Protein AF-M5TAM2-F1 (afdb_monomer_lite)

Sequence (155 aa):
MENQLAVPGDGRRSATEMSEILEQIDHSFWGTVQRRSGYEGWDLEQDDSLPDGTDVKLRFDFDDPNNPTVQENYSVIRSRWSEIWPRIVDRIAQMKSDYGYSDAKYDPASDWFSISVPDDRIEDGAEWSVMLQAAEAGWLIDFRGWEDFGGQGVF

Structure (mmCIF, N/CA/C/O backbone):
data_AF-M5TAM2-F1
#
_entry.id   AF-M5TAM2-F1
#
loop_
_atom_site.group_PDB
_atom_site.id
_atom_site.type_symbol
_atom_site.label_atom_id
_atom_site.label_alt_id
_atom_site.label_comp_id
_atom_site.label_asym_id
_atom_site.label_entity_id
_atom_site.label_seq_id
_atom_site.pdbx_PDB_ins_code
_atom_site.Cartn_x
_atom_site.Cartn_y
_atom_site.Cartn_z
_atom_site.occupancy
_atom_site.B_iso_or_equiv
_atom_site.auth_seq_id
_atom_site.auth_comp_id
_atom_site.auth_asym_id
_atom_site.auth_atom_id
_atom_site.pdbx_PDB_model_num
ATOM 1 N N . MET A 1 1 ? 9.995 -29.184 54.116 1.00 42.75 1 MET A N 1
ATOM 2 C CA . MET A 1 1 ? 10.641 -29.492 52.825 1.00 42.75 1 MET A CA 1
ATOM 3 C C . MET A 1 1 ? 9.653 -29.105 51.752 1.00 42.75 1 MET A C 1
ATOM 5 O O . MET A 1 1 ? 8.676 -29.810 51.542 1.00 42.75 1 MET A O 1
ATOM 9 N N . GLU A 1 2 ? 9.840 -27.904 51.221 1.00 35.12 2 GLU A N 1
ATOM 10 C CA . GLU A 1 2 ? 9.010 -27.301 50.185 1.00 35.12 2 GLU A CA 1
ATOM 11 C C . GLU A 1 2 ? 9.490 -27.801 48.820 1.00 35.12 2 GLU A C 1
ATOM 13 O O . GLU A 1 2 ? 10.679 -27.716 48.519 1.00 35.12 2 GLU A O 1
ATOM 18 N N . ASN A 1 3 ? 8.576 -28.323 48.003 1.00 36.94 3 ASN A N 1
ATOM 19 C CA . ASN A 1 3 ? 8.824 -28.565 46.585 1.00 36.94 3 ASN A CA 1
ATOM 20 C C . ASN A 1 3 ? 8.345 -27.332 45.814 1.00 36.94 3 ASN A C 1
ATOM 22 O O . ASN A 1 3 ? 7.154 -27.188 45.544 1.00 36.94 3 ASN A O 1
ATOM 26 N N . GLN A 1 4 ? 9.277 -26.440 45.479 1.00 35.84 4 GLN A N 1
ATOM 27 C CA . GLN A 1 4 ? 9.062 -25.411 44.465 1.00 35.84 4 GLN A CA 1
ATOM 28 C C . GLN A 1 4 ? 9.218 -26.065 43.089 1.00 35.84 4 GLN A C 1
ATOM 30 O O . GLN A 1 4 ? 10.322 -26.404 42.668 1.00 35.84 4 GLN A O 1
ATOM 35 N N . LEU A 1 5 ? 8.097 -26.275 42.400 1.00 41.84 5 LEU A N 1
ATOM 36 C CA . LEU A 1 5 ? 8.084 -26.597 40.978 1.00 41.84 5 LEU A CA 1
ATOM 37 C C . LEU A 1 5 ? 8.268 -25.290 40.204 1.00 41.84 5 LEU A C 1
ATOM 39 O O . LEU A 1 5 ? 7.370 -24.452 40.158 1.00 41.84 5 LEU A O 1
ATOM 43 N N . ALA A 1 6 ? 9.452 -25.118 39.623 1.00 37.06 6 ALA A N 1
ATOM 44 C CA . ALA A 1 6 ? 9.718 -24.079 38.644 1.00 37.06 6 ALA A CA 1
ATOM 45 C C . ALA A 1 6 ? 8.912 -24.378 37.370 1.00 37.06 6 ALA A C 1
ATOM 47 O O . ALA A 1 6 ? 9.118 -25.404 36.722 1.00 37.06 6 ALA A O 1
ATOM 48 N N . VAL A 1 7 ? 7.985 -23.486 37.026 1.00 43.03 7 VAL A N 1
ATOM 49 C CA . VAL A 1 7 ? 7.301 -23.491 35.729 1.00 43.03 7 VAL A CA 1
ATOM 50 C C . VAL A 1 7 ? 8.217 -22.792 34.714 1.00 43.03 7 VAL A C 1
ATOM 52 O O . VAL A 1 7 ? 8.694 -21.691 35.002 1.00 43.03 7 VAL A O 1
ATOM 55 N N . PRO A 1 8 ? 8.508 -23.400 33.552 1.00 40.03 8 PRO A N 1
ATOM 56 C CA . PRO A 1 8 ? 9.357 -22.788 32.542 1.00 40.03 8 PRO A CA 1
ATOM 57 C C . PRO A 1 8 ? 8.598 -21.711 31.755 1.00 40.03 8 PRO A C 1
ATOM 59 O O . PRO A 1 8 ? 7.530 -21.967 31.210 1.00 40.03 8 PRO A O 1
ATOM 62 N N . GLY A 1 9 ? 9.206 -20.523 31.707 1.00 41.34 9 GLY A N 1
ATOM 63 C CA . GLY A 1 9 ? 9.163 -19.536 30.624 1.00 41.34 9 GLY A CA 1
ATOM 64 C C . GLY A 1 9 ? 7.822 -19.255 29.952 1.00 41.34 9 GLY A C 1
ATOM 65 O O . GLY A 1 9 ? 7.558 -19.793 28.882 1.00 41.34 9 GLY A O 1
ATOM 66 N N . ASP A 1 10 ? 7.075 -18.276 30.469 1.00 38.19 10 ASP A N 1
ATOM 67 C CA . ASP A 1 10 ? 6.156 -17.505 29.624 1.00 38.19 10 ASP A CA 1
ATOM 68 C C . ASP A 1 10 ? 7.004 -16.496 28.832 1.00 38.19 10 ASP A C 1
ATOM 70 O O . ASP A 1 10 ? 7.163 -15.328 29.189 1.00 38.19 10 ASP A O 1
ATOM 74 N N . GLY A 1 11 ? 7.673 -17.011 27.799 1.00 37.88 11 GLY A N 1
ATOM 75 C CA . GLY A 1 11 ? 8.377 -16.232 26.792 1.00 37.88 11 GLY A CA 1
ATOM 76 C C . GLY A 1 11 ? 7.369 -15.520 25.904 1.00 37.88 11 GLY A C 1
ATOM 77 O O . GLY A 1 11 ? 7.285 -15.810 24.714 1.00 37.88 11 GLY A O 1
ATOM 78 N N . ARG A 1 12 ? 6.610 -14.582 26.479 1.00 39.50 12 ARG A N 1
ATOM 79 C CA . ARG A 1 12 ? 5.885 -13.569 25.716 1.00 39.50 12 ARG A CA 1
ATOM 80 C C . ARG A 1 12 ? 6.926 -12.679 25.054 1.00 39.50 12 ARG A C 1
ATOM 82 O O . ARG A 1 12 ? 7.311 -11.640 25.582 1.00 39.50 12 ARG A O 1
ATOM 89 N N . ARG A 1 13 ? 7.432 -13.122 23.905 1.00 38.47 13 ARG A N 1
ATOM 90 C CA . ARG A 1 13 ? 7.975 -12.197 22.922 1.00 38.47 13 ARG A CA 1
ATOM 91 C C . ARG A 1 13 ? 6.779 -11.383 22.461 1.00 38.47 13 ARG A C 1
ATOM 93 O O . ARG A 1 13 ? 5.947 -11.884 21.715 1.00 38.47 13 ARG A O 1
ATOM 100 N N . SER A 1 14 ? 6.651 -10.169 22.985 1.00 41.19 14 SER A N 1
ATOM 101 C CA . SER A 1 14 ? 5.850 -9.146 22.330 1.00 41.19 14 SER A CA 1
ATOM 102 C C . SER A 1 14 ? 6.318 -9.110 20.879 1.00 41.19 14 SER A C 1
ATOM 104 O O . SER A 1 14 ? 7.484 -8.804 20.630 1.00 41.19 14 SER A O 1
ATOM 106 N N . ALA A 1 15 ? 5.450 -9.489 19.944 1.00 41.19 15 ALA A N 1
ATOM 107 C CA . ALA A 1 15 ? 5.719 -9.479 18.510 1.00 41.19 15 ALA A CA 1
ATOM 108 C C . ALA A 1 15 ? 5.691 -8.042 17.964 1.00 41.19 15 ALA A C 1
ATOM 110 O O . ALA A 1 15 ? 5.075 -7.740 16.955 1.00 41.19 15 ALA A O 1
ATOM 111 N N . THR A 1 16 ? 6.385 -7.144 18.653 1.00 45.00 16 THR A N 1
ATOM 112 C CA . THR A 1 16 ? 6.985 -5.965 18.047 1.00 45.00 16 THR A CA 1
ATOM 113 C C . THR A 1 16 ? 8.462 -6.308 17.881 1.00 45.00 16 THR A C 1
ATOM 115 O O . THR A 1 16 ? 9.340 -5.669 18.460 1.00 45.00 16 THR A O 1
ATOM 118 N N . GLU A 1 17 ? 8.758 -7.406 17.174 1.00 48.53 17 GLU A N 1
ATOM 119 C CA . GLU A 1 17 ? 10.097 -7.575 16.618 1.00 48.53 17 GLU A CA 1
ATOM 120 C C . GLU A 1 17 ? 10.283 -6.382 15.687 1.00 48.53 17 GLU A C 1
ATOM 122 O O . GLU A 1 17 ? 9.621 -6.270 14.658 1.00 48.53 17 GLU A O 1
ATOM 127 N N . MET A 1 18 ? 11.102 -5.421 16.116 1.00 54.19 18 MET A N 1
ATOM 128 C CA . MET A 1 18 ? 11.492 -4.317 15.258 1.00 54.19 18 MET A CA 1
ATOM 129 C C . MET A 1 18 ? 12.138 -4.943 14.026 1.00 54.19 18 MET A C 1
ATOM 131 O O . MET A 1 18 ? 13.230 -5.500 14.128 1.00 54.19 18 MET A O 1
ATOM 135 N N . SER A 1 19 ? 11.441 -4.903 12.893 1.00 73.56 19 SER A N 1
ATOM 136 C CA . SER A 1 19 ? 11.947 -5.416 11.626 1.00 73.56 19 SER A CA 1
ATOM 137 C C . SER A 1 19 ? 13.273 -4.712 11.326 1.00 73.56 19 SER A C 1
ATOM 139 O O . SER A 1 19 ? 13.301 -3.491 11.142 1.00 73.56 19 SER A O 1
ATOM 141 N N . GLU A 1 20 ? 14.370 -5.462 11.351 1.00 87.19 20 GLU A N 1
ATOM 142 C CA . GLU A 1 20 ? 15.718 -4.944 11.130 1.00 87.19 20 GLU A CA 1
ATOM 143 C C . GLU A 1 20 ? 15.880 -4.614 9.648 1.00 87.19 20 GLU A C 1
ATOM 145 O O . GLU A 1 20 ? 15.509 -5.419 8.795 1.00 87.19 20 GLU A O 1
ATOM 150 N N . ILE A 1 21 ? 16.435 -3.445 9.324 1.00 91.38 21 ILE A N 1
ATOM 151 C CA . ILE A 1 21 ? 16.766 -3.100 7.938 1.00 91.38 21 ILE A CA 1
ATOM 152 C C . ILE A 1 21 ? 17.975 -3.943 7.525 1.00 91.38 21 ILE A C 1
ATOM 154 O O . ILE A 1 21 ? 19.075 -3.759 8.044 1.00 91.38 21 ILE A O 1
ATOM 158 N N . LEU A 1 22 ? 17.762 -4.863 6.589 1.00 93.25 22 LEU A N 1
ATOM 159 C CA . LEU A 1 22 ? 18.798 -5.729 6.028 1.00 93.25 22 LEU A CA 1
ATOM 160 C C . LEU A 1 22 ? 19.566 -5.029 4.909 1.00 93.25 22 LEU A C 1
ATOM 162 O O . LEU A 1 22 ? 20.768 -5.231 4.751 1.00 93.25 22 LEU A O 1
ATOM 166 N N . GLU A 1 23 ? 18.855 -4.248 4.099 1.00 95.12 23 GLU A N 1
ATOM 167 C CA . GLU A 1 23 ? 19.397 -3.588 2.917 1.00 95.12 23 GLU A CA 1
ATOM 168 C C . GLU A 1 23 ? 18.649 -2.278 2.659 1.00 95.12 23 GLU A C 1
ATOM 170 O O . GLU A 1 23 ? 17.457 -2.180 2.934 1.00 95.12 23 GLU A O 1
ATOM 175 N N . GLN A 1 24 ? 19.347 -1.269 2.139 1.00 96.38 24 GLN A N 1
ATOM 176 C CA . GLN A 1 24 ? 18.763 0.008 1.739 1.00 96.38 24 GLN A CA 1
ATOM 177 C C . GLN A 1 24 ? 19.466 0.502 0.477 1.00 96.38 24 GLN A C 1
ATOM 179 O O . GLN A 1 24 ? 20.698 0.504 0.419 1.00 96.38 24 GLN A O 1
ATOM 184 N N . ILE A 1 25 ? 18.689 0.944 -0.510 1.00 96.75 25 ILE A N 1
ATOM 185 C CA . ILE A 1 25 ? 19.207 1.513 -1.757 1.00 96.75 25 ILE A CA 1
ATOM 186 C C . ILE A 1 25 ? 18.490 2.820 -2.090 1.00 96.75 25 ILE A C 1
ATOM 188 O O . ILE A 1 25 ? 17.303 2.982 -1.810 1.00 96.75 25 ILE A O 1
ATOM 192 N N . ASP A 1 26 ? 19.209 3.731 -2.741 1.00 97.12 26 ASP A N 1
ATOM 193 C CA . ASP A 1 26 ? 18.616 4.906 -3.374 1.00 97.12 26 ASP A CA 1
ATOM 194 C C . ASP A 1 26 ? 18.286 4.569 -4.829 1.00 97.12 26 ASP A C 1
ATOM 196 O O . ASP A 1 26 ? 19.170 4.375 -5.667 1.00 97.12 26 ASP A O 1
ATOM 200 N N . HIS A 1 27 ? 16.996 4.476 -5.127 1.00 96.88 27 HIS A N 1
ATOM 201 C CA . HIS A 1 27 ? 16.470 4.130 -6.435 1.00 96.88 27 HIS A CA 1
ATOM 202 C C . HIS A 1 27 ? 15.936 5.368 -7.161 1.00 96.88 27 HIS A C 1
ATOM 204 O O . HIS A 1 27 ? 15.238 6.204 -6.591 1.00 96.88 27 HIS A O 1
ATOM 210 N N . SER A 1 28 ? 16.217 5.470 -8.461 1.00 96.44 28 SER A N 1
ATOM 211 C CA . SER A 1 28 ? 15.858 6.651 -9.266 1.00 96.44 28 SER A CA 1
ATOM 212 C C . SER A 1 28 ? 14.350 6.924 -9.356 1.00 96.44 28 SER A C 1
ATOM 214 O O . SER A 1 28 ? 13.947 8.079 -9.450 1.00 96.44 28 SER A O 1
ATOM 216 N N . PHE A 1 29 ? 13.531 5.869 -9.323 1.00 97.25 29 PHE A N 1
ATOM 217 C CA . PHE A 1 29 ? 12.070 5.963 -9.362 1.00 97.25 29 PHE A CA 1
ATOM 218 C C . PHE A 1 29 ? 11.438 6.093 -7.965 1.00 97.25 29 PHE A C 1
ATOM 220 O O . PHE A 1 29 ? 10.628 6.986 -7.740 1.00 97.25 29 PHE A O 1
ATOM 227 N N . TRP A 1 30 ? 11.817 5.223 -7.022 1.00 95.44 30 TRP A N 1
ATOM 228 C CA . TRP A 1 30 ? 11.164 5.105 -5.714 1.00 95.44 30 TRP A CA 1
ATOM 229 C C . TRP A 1 30 ? 11.684 6.104 -4.675 1.00 95.44 30 TRP A C 1
ATOM 231 O O . TRP A 1 30 ? 11.024 6.339 -3.667 1.00 95.44 30 TRP A O 1
ATOM 241 N N . GLY A 1 31 ? 12.876 6.671 -4.888 1.00 94.62 31 GLY A N 1
ATOM 242 C CA . GLY A 1 31 ? 13.661 7.258 -3.807 1.00 94.62 31 GLY A CA 1
ATOM 243 C C . GLY A 1 31 ? 14.343 6.159 -2.993 1.00 94.62 31 GLY A C 1
ATOM 244 O O . GLY A 1 31 ? 14.831 5.180 -3.554 1.00 94.62 31 GLY A O 1
ATOM 245 N N . THR A 1 32 ? 14.400 6.313 -1.675 1.00 96.31 32 THR A N 1
ATOM 246 C CA . THR A 1 32 ? 15.040 5.330 -0.796 1.00 96.31 32 THR A CA 1
ATOM 247 C C . THR A 1 32 ? 14.088 4.172 -0.495 1.00 96.31 32 THR A C 1
ATOM 249 O O . THR A 1 32 ? 13.032 4.386 0.094 1.00 96.31 32 THR A O 1
ATOM 252 N N . VAL A 1 33 ? 14.485 2.950 -0.851 1.00 96.75 33 VAL A N 1
ATOM 253 C CA . VAL A 1 33 ? 13.741 1.710 -0.559 1.00 96.75 33 VAL A CA 1
ATOM 254 C C . VAL A 1 33 ? 14.582 0.770 0.293 1.00 96.75 33 VAL A C 1
ATOM 256 O O . VAL A 1 33 ? 15.817 0.839 0.277 1.00 96.75 33 VAL A O 1
ATOM 259 N N . GLN A 1 34 ? 13.920 -0.083 1.068 1.00 96.31 34 GLN A N 1
ATOM 260 C CA . GLN A 1 34 ? 14.558 -0.910 2.093 1.00 96.31 34 GLN A CA 1
ATOM 261 C C . GLN A 1 34 ? 14.103 -2.364 1.987 1.00 96.31 34 GLN A C 1
ATOM 263 O O . GLN A 1 34 ? 12.988 -2.633 1.570 1.00 96.31 34 GLN A O 1
ATOM 268 N N . ARG A 1 35 ? 14.950 -3.311 2.390 1.00 94.00 35 ARG A N 1
ATOM 269 C CA . ARG A 1 35 ? 14.564 -4.705 2.637 1.00 94.00 35 ARG A CA 1
ATOM 270 C C . ARG A 1 35 ? 14.699 -4.979 4.125 1.00 94.00 35 ARG A C 1
ATOM 272 O O . ARG A 1 35 ? 15.735 -4.649 4.707 1.00 94.00 35 ARG A O 1
ATOM 279 N N . ARG A 1 36 ? 13.694 -5.598 4.745 1.00 89.94 36 ARG A N 1
ATOM 280 C CA . ARG A 1 36 ? 13.649 -5.811 6.200 1.00 89.94 36 ARG A CA 1
ATOM 281 C C . ARG A 1 36 ? 13.588 -7.280 6.581 1.00 89.94 36 ARG A C 1
ATOM 283 O O . ARG A 1 36 ? 13.116 -8.115 5.818 1.00 89.94 36 ARG A O 1
ATOM 290 N N . SER A 1 37 ? 14.065 -7.607 7.778 1.00 84.25 37 SER A N 1
ATOM 291 C CA . SER A 1 37 ? 13.960 -8.960 8.314 1.00 84.25 37 SER A CA 1
ATOM 292 C C . SER A 1 37 ? 12.496 -9.342 8.538 1.00 84.25 37 SER A C 1
ATOM 294 O O . SER A 1 37 ? 11.691 -8.526 8.987 1.00 84.25 37 SER A O 1
ATOM 296 N N . GLY A 1 38 ? 12.154 -10.586 8.194 1.00 78.88 38 GLY A N 1
ATOM 297 C CA . GLY A 1 38 ? 10.783 -11.098 8.277 1.00 78.88 38 GLY A CA 1
ATOM 298 C C . GLY A 1 38 ? 9.902 -10.805 7.057 1.00 78.88 38 GLY A C 1
ATOM 299 O O . GLY A 1 38 ? 8.765 -11.261 7.043 1.00 78.88 38 GLY A O 1
ATOM 300 N N . TYR A 1 39 ? 10.424 -10.113 6.037 1.00 76.56 39 TYR A N 1
ATOM 301 C CA . TYR A 1 39 ? 9.729 -9.825 4.779 1.00 76.56 39 TYR A CA 1
ATOM 302 C C . TYR A 1 39 ? 10.551 -10.345 3.591 1.00 76.56 39 TYR A C 1
ATOM 304 O O . TYR A 1 39 ? 11.782 -10.271 3.605 1.00 76.56 39 TYR A O 1
ATOM 312 N N . GLU A 1 40 ? 9.884 -10.901 2.577 1.00 77.44 40 GLU A N 1
ATOM 313 C CA . GLU A 1 40 ? 10.558 -11.489 1.405 1.00 77.44 40 GLU A CA 1
ATOM 314 C C . GLU A 1 40 ? 10.916 -10.447 0.323 1.00 77.44 40 GLU A C 1
ATOM 316 O O . GLU A 1 40 ? 11.776 -10.723 -0.514 1.00 77.44 40 GLU A O 1
ATOM 321 N N . GLY A 1 41 ? 10.359 -9.230 0.396 1.00 90.31 41 GLY A N 1
ATOM 322 C CA . GLY A 1 41 ? 10.505 -8.174 -0.613 1.00 90.31 41 GLY A CA 1
ATOM 323 C C . GLY A 1 41 ? 11.051 -6.838 -0.092 1.00 90.31 41 GLY A C 1
ATOM 324 O O . GLY A 1 41 ? 11.488 -6.707 1.054 1.00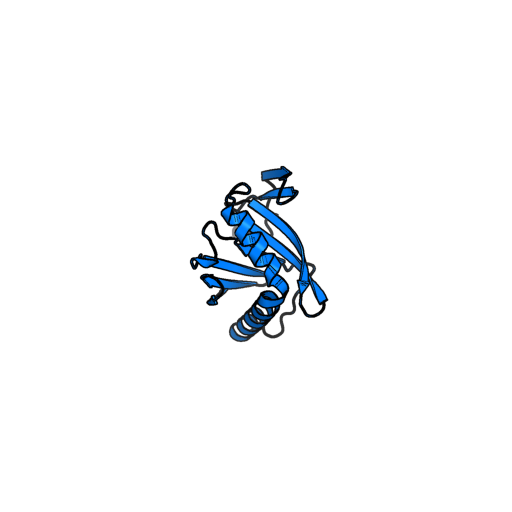 90.31 41 GLY A O 1
ATOM 325 N N . TRP A 1 42 ? 11.044 -5.844 -0.974 1.00 96.06 42 TRP A N 1
ATOM 326 C CA . TRP A 1 42 ? 11.396 -4.452 -0.707 1.00 96.06 42 TRP A CA 1
ATOM 327 C C . TRP A 1 42 ? 10.181 -3.649 -0.252 1.00 96.06 42 TRP A C 1
ATOM 329 O O . TRP A 1 42 ? 9.053 -3.941 -0.643 1.00 96.06 42 TRP A O 1
ATOM 339 N N . ASP A 1 43 ? 10.435 -2.596 0.520 1.00 95.31 43 ASP A N 1
ATOM 340 C CA . ASP A 1 43 ? 9.426 -1.644 0.944 1.00 95.31 43 ASP A CA 1
ATOM 341 C C . ASP A 1 43 ? 9.809 -0.179 0.710 1.00 95.31 43 ASP A C 1
ATOM 343 O O . ASP A 1 43 ? 10.984 0.212 0.696 1.00 95.31 43 ASP A O 1
ATOM 347 N N . LEU A 1 44 ? 8.765 0.630 0.527 1.00 95.50 44 LEU A N 1
ATOM 348 C CA . LEU A 1 44 ? 8.798 2.087 0.542 1.00 95.50 44 LEU A CA 1
ATOM 349 C C . LEU A 1 44 ? 7.803 2.602 1.585 1.00 95.50 44 LEU A C 1
ATOM 351 O O . LEU A 1 44 ? 6.599 2.386 1.448 1.00 95.50 44 LEU A O 1
ATOM 355 N N . GLU A 1 45 ? 8.292 3.330 2.589 1.00 94.75 45 GLU A N 1
ATOM 356 C CA . GLU A 1 45 ? 7.440 4.029 3.559 1.00 94.75 45 GLU A CA 1
ATOM 357 C C . GLU A 1 45 ? 7.130 5.463 3.111 1.00 94.75 45 GLU A C 1
ATOM 359 O O . GLU A 1 45 ? 8.018 6.197 2.672 1.00 94.75 45 GLU A O 1
ATOM 364 N N . GLN A 1 46 ? 5.869 5.871 3.259 1.00 94.25 46 GLN A N 1
ATOM 365 C CA . GLN A 1 46 ? 5.387 7.225 2.992 1.00 94.25 46 GLN A CA 1
ATOM 366 C C . GLN A 1 46 ? 4.349 7.649 4.029 1.00 94.25 46 GLN A C 1
ATOM 368 O O . GLN A 1 46 ? 3.581 6.825 4.520 1.00 94.25 46 GLN A O 1
ATOM 373 N N . ASP A 1 47 ? 4.290 8.947 4.305 1.00 94.19 47 ASP A N 1
ATOM 374 C CA . ASP A 1 47 ? 3.199 9.547 5.069 1.00 94.19 47 ASP A CA 1
ATOM 375 C C . ASP A 1 47 ? 2.083 9.995 4.109 1.00 94.19 47 ASP A C 1
ATOM 377 O O . ASP A 1 47 ? 2.352 10.521 3.023 1.00 94.19 47 ASP A O 1
ATOM 381 N N . ASP A 1 48 ? 0.830 9.783 4.502 1.00 92.69 48 ASP A N 1
ATOM 382 C CA . ASP A 1 48 ? -0.370 10.218 3.777 1.00 92.69 48 ASP A CA 1
ATOM 383 C C . ASP A 1 48 ? -1.479 10.579 4.786 1.00 92.69 48 ASP A C 1
ATOM 385 O O . ASP A 1 48 ? -1.270 10.526 6.000 1.00 92.69 48 ASP A O 1
ATOM 389 N N . SER A 1 49 ? -2.669 10.937 4.306 1.00 91.25 49 SER A N 1
ATOM 390 C CA . SER A 1 49 ? -3.821 11.235 5.161 1.00 91.25 49 SER A CA 1
ATOM 391 C C . SER A 1 49 ? -5.070 10.467 4.713 1.00 91.25 49 SER A C 1
ATOM 393 O O . SER A 1 49 ? -5.358 10.312 3.523 1.00 91.25 49 SER A O 1
ATOM 395 N N . LEU A 1 50 ? -5.857 9.989 5.677 1.00 87.69 50 LEU A N 1
ATOM 396 C CA . LEU A 1 50 ? -7.204 9.471 5.442 1.00 87.69 50 LEU A CA 1
ATOM 397 C C . LEU A 1 50 ? -8.128 10.577 4.900 1.00 87.69 50 LEU A C 1
ATOM 399 O O . LEU A 1 50 ? -7.843 11.765 5.072 1.00 87.69 50 LEU A O 1
ATOM 403 N N . PRO A 1 51 ? -9.277 10.225 4.286 1.00 86.75 51 PRO A N 1
ATOM 404 C CA . PRO A 1 51 ? -10.216 11.218 3.756 1.00 86.75 51 PRO A CA 1
ATOM 405 C C . PRO A 1 51 ? -10.753 12.212 4.800 1.00 86.75 51 PRO A C 1
ATOM 407 O O . PRO A 1 51 ? -11.185 13.305 4.439 1.00 86.75 51 PRO A O 1
ATOM 410 N N . ASP A 1 52 ? -10.735 11.843 6.084 1.00 87.69 52 ASP A N 1
ATOM 411 C CA . ASP A 1 52 ? -11.119 12.710 7.204 1.00 87.69 52 ASP A CA 1
ATOM 412 C C . ASP A 1 52 ? -9.978 13.614 7.714 1.00 87.69 52 ASP A C 1
ATOM 414 O O . ASP A 1 52 ? -10.193 14.424 8.617 1.00 87.69 52 ASP A O 1
ATOM 418 N N . GLY A 1 53 ? -8.788 13.511 7.116 1.00 89.81 53 GLY A N 1
ATOM 419 C CA . GLY A 1 53 ? -7.594 14.275 7.466 1.00 89.81 53 GLY A CA 1
ATOM 420 C C . GLY A 1 53 ? -6.704 13.626 8.527 1.00 89.81 53 GLY A C 1
ATOM 421 O O . GLY A 1 53 ? -5.734 14.252 8.940 1.00 89.81 53 GLY A O 1
ATOM 422 N N . THR A 1 54 ? -7.011 12.409 8.983 1.00 89.06 54 THR A N 1
ATOM 423 C CA . THR A 1 54 ? -6.148 11.663 9.911 1.00 89.06 54 THR A CA 1
ATOM 424 C C . THR A 1 54 ? -4.849 11.260 9.221 1.00 89.06 54 THR A C 1
ATOM 426 O O . THR A 1 54 ? -4.891 10.577 8.201 1.00 89.06 54 THR A O 1
ATOM 429 N N . ASP A 1 55 ? -3.704 11.641 9.779 1.00 92.25 55 ASP A N 1
ATOM 430 C CA . ASP A 1 55 ? -2.398 11.227 9.259 1.00 92.25 55 ASP A CA 1
ATOM 431 C C . ASP A 1 55 ? -2.182 9.722 9.440 1.00 92.25 55 ASP A C 1
ATOM 433 O O . ASP A 1 55 ? -2.517 9.151 10.481 1.00 92.25 55 ASP A O 1
ATOM 437 N N . VAL A 1 56 ? -1.610 9.081 8.425 1.00 92.50 56 VAL A N 1
ATOM 438 C CA . VAL A 1 56 ? -1.320 7.647 8.409 1.00 92.50 56 VAL A CA 1
ATOM 439 C C . VAL A 1 56 ? 0.011 7.370 7.734 1.00 92.50 56 VAL A C 1
ATOM 441 O O . VAL A 1 56 ? 0.439 8.084 6.828 1.00 92.50 56 VAL A O 1
ATOM 444 N N . LYS A 1 57 ? 0.637 6.268 8.140 1.00 95.25 57 LYS A N 1
ATOM 445 C CA . LYS A 1 57 ? 1.782 5.711 7.433 1.00 95.25 57 LYS A CA 1
ATOM 446 C C . LYS A 1 57 ? 1.324 4.660 6.426 1.00 95.25 57 LYS A C 1
ATOM 448 O O . LYS A 1 57 ? 0.549 3.762 6.758 1.00 95.25 57 LYS A O 1
ATOM 453 N N . LEU A 1 58 ? 1.848 4.758 5.213 1.00 95.44 58 LEU A N 1
ATOM 454 C CA . LEU A 1 58 ? 1.725 3.768 4.154 1.00 95.44 58 LEU A CA 1
ATOM 455 C C . LEU A 1 58 ? 3.070 3.073 3.960 1.00 95.44 58 LEU A C 1
ATOM 457 O O . LEU A 1 58 ? 4.119 3.719 3.944 1.00 95.44 58 LEU A O 1
ATOM 461 N N . ARG A 1 59 ? 3.035 1.764 3.757 1.00 95.06 59 ARG A N 1
ATOM 462 C CA . ARG A 1 59 ? 4.164 0.965 3.304 1.00 95.06 59 ARG A CA 1
ATOM 463 C C . ARG A 1 59 ? 3.746 0.238 2.035 1.00 95.06 59 ARG A C 1
ATOM 465 O O . ARG A 1 59 ? 2.768 -0.499 2.045 1.00 95.06 59 ARG A O 1
ATOM 472 N N . PHE A 1 60 ? 4.473 0.473 0.953 1.00 96.25 60 PHE A N 1
ATOM 473 C CA . PHE A 1 60 ? 4.299 -0.252 -0.301 1.00 96.25 60 PHE A CA 1
ATOM 474 C C . PHE A 1 60 ? 5.317 -1.377 -0.355 1.00 96.25 60 PHE A C 1
ATOM 476 O O . PHE A 1 60 ? 6.509 -1.092 -0.283 1.00 96.25 60 PHE A O 1
ATOM 483 N N . ASP A 1 61 ? 4.845 -2.609 -0.491 1.00 95.88 61 ASP A N 1
ATOM 484 C CA . ASP A 1 61 ? 5.641 -3.833 -0.486 1.00 95.88 61 ASP A CA 1
ATOM 485 C C . ASP A 1 61 ? 5.694 -4.425 -1.908 1.00 95.88 61 ASP A C 1
ATOM 487 O O . ASP A 1 61 ? 4.663 -4.517 -2.581 1.00 95.88 61 ASP A O 1
ATOM 491 N N . PHE A 1 62 ? 6.883 -4.796 -2.390 1.00 96.06 62 PHE A N 1
ATOM 492 C CA . PHE A 1 62 ? 7.102 -5.312 -3.751 1.00 96.06 62 PHE A CA 1
ATOM 493 C C . PHE A 1 62 ? 8.389 -6.143 -3.883 1.00 96.06 62 PHE A C 1
ATOM 495 O O . PHE A 1 62 ? 9.356 -5.929 -3.156 1.00 96.06 62 PHE A O 1
ATOM 502 N N . ASP A 1 63 ? 8.446 -7.056 -4.855 1.00 93.19 63 ASP A N 1
ATOM 503 C CA . ASP A 1 63 ? 9.537 -8.039 -4.956 1.00 93.19 63 ASP A CA 1
ATOM 504 C C . ASP A 1 63 ? 10.813 -7.495 -5.621 1.00 93.19 63 ASP A C 1
ATOM 506 O O . ASP A 1 63 ? 11.921 -7.724 -5.126 1.00 93.19 63 ASP A O 1
ATOM 510 N N . ASP A 1 64 ? 10.686 -6.744 -6.722 1.00 94.75 64 ASP A N 1
ATOM 511 C CA . ASP A 1 64 ? 11.829 -6.164 -7.442 1.00 94.75 64 ASP A CA 1
ATOM 512 C C . ASP A 1 64 ? 11.635 -4.658 -7.712 1.00 94.75 64 ASP A C 1
ATOM 514 O O . ASP A 1 64 ? 10.778 -4.277 -8.516 1.00 94.75 64 ASP A O 1
ATOM 518 N N . PRO A 1 65 ? 12.466 -3.768 -7.125 1.00 95.81 65 PRO A N 1
ATOM 519 C CA . PRO A 1 65 ? 12.388 -2.329 -7.364 1.00 95.81 65 PRO A CA 1
ATOM 520 C C . PRO A 1 65 ? 12.635 -1.947 -8.828 1.00 95.81 65 PRO A C 1
ATOM 522 O O . PRO A 1 65 ? 12.207 -0.870 -9.248 1.00 95.81 65 PRO A O 1
ATOM 525 N N . ASN A 1 66 ? 13.310 -2.792 -9.613 1.00 96.69 66 ASN A N 1
ATOM 526 C CA . ASN A 1 66 ? 13.607 -2.537 -11.021 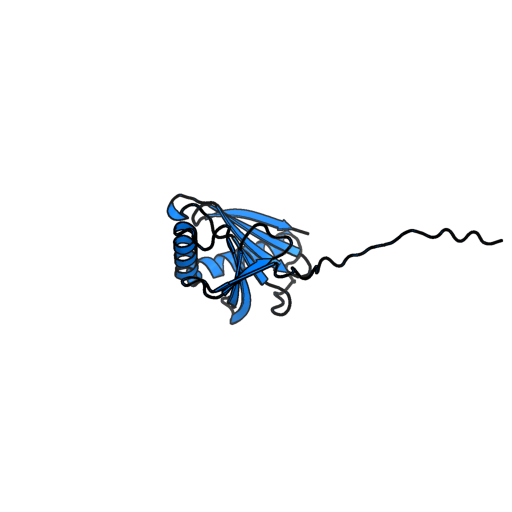1.00 96.69 66 ASN A CA 1
ATOM 527 C C . ASN A 1 66 ? 12.543 -3.099 -11.973 1.00 96.69 66 ASN A C 1
ATOM 529 O O . ASN A 1 66 ? 12.653 -2.866 -13.180 1.00 96.69 66 ASN A O 1
ATOM 533 N N . ASN A 1 67 ? 11.527 -3.813 -11.473 1.00 97.38 67 ASN A N 1
ATOM 534 C CA . ASN A 1 67 ? 10.458 -4.338 -12.314 1.00 97.38 67 ASN A CA 1
ATOM 535 C C . ASN A 1 67 ? 9.605 -3.169 -12.856 1.00 97.38 67 ASN A C 1
ATOM 537 O O . ASN A 1 67 ? 8.943 -2.474 -12.078 1.00 97.38 67 ASN A O 1
ATOM 541 N N . PRO A 1 68 ? 9.588 -2.923 -14.183 1.00 97.69 68 PRO A N 1
ATOM 542 C CA . PRO A 1 68 ? 8.831 -1.815 -14.757 1.00 97.69 68 PRO A CA 1
ATOM 543 C C . PRO A 1 68 ? 7.320 -1.966 -14.547 1.00 97.69 68 PRO A C 1
ATOM 545 O O . PRO A 1 68 ? 6.633 -0.956 -14.417 1.00 97.69 68 PRO A O 1
ATOM 548 N N . THR A 1 69 ? 6.807 -3.198 -14.468 1.00 98.19 69 THR A N 1
ATOM 549 C CA . THR A 1 69 ? 5.385 -3.453 -14.212 1.00 98.19 69 THR A CA 1
ATOM 550 C C . THR A 1 69 ? 4.996 -3.027 -12.800 1.00 98.19 69 THR A C 1
ATOM 552 O O . THR A 1 69 ? 3.990 -2.347 -12.627 1.00 98.19 69 THR A O 1
ATOM 555 N N . VAL A 1 70 ? 5.824 -3.328 -11.795 1.00 97.75 70 VAL A N 1
ATOM 556 C CA . VAL A 1 70 ? 5.606 -2.880 -10.406 1.00 97.75 70 VAL A CA 1
ATOM 557 C C . VAL A 1 7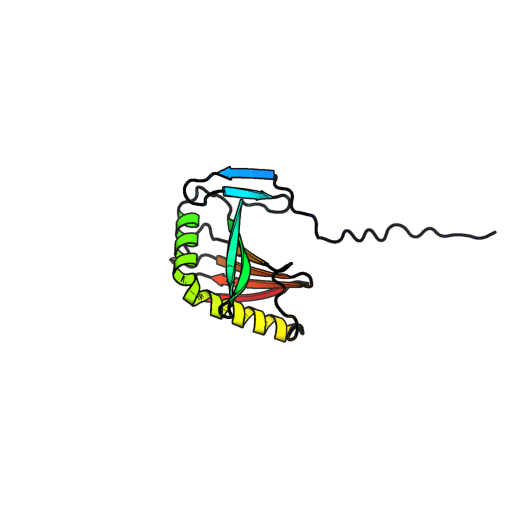0 ? 5.603 -1.351 -10.328 1.00 97.75 70 VAL A C 1
ATOM 559 O O . VAL A 1 70 ? 4.729 -0.761 -9.694 1.00 97.75 70 VAL A O 1
ATOM 562 N N . GLN A 1 71 ? 6.539 -0.684 -11.012 1.00 98.00 71 GLN A N 1
ATOM 563 C CA . GLN A 1 71 ? 6.601 0.784 -11.061 1.00 98.00 71 GLN A CA 1
ATOM 564 C C . GLN A 1 71 ? 5.368 1.401 -11.750 1.00 98.00 71 GLN A C 1
ATOM 566 O O . GLN A 1 71 ? 4.830 2.412 -11.279 1.00 98.00 71 GLN A O 1
ATOM 571 N N . GLU A 1 72 ? 4.899 0.798 -12.849 1.00 97.94 72 GLU A N 1
ATOM 572 C CA . GLU A 1 72 ? 3.656 1.178 -13.533 1.00 97.94 72 GLU A CA 1
ATOM 573 C C . GLU A 1 72 ? 2.458 1.014 -12.590 1.00 97.94 72 GLU A C 1
ATOM 575 O O . GLU A 1 72 ? 1.721 1.973 -12.356 1.00 97.94 72 GLU A O 1
ATOM 580 N N . ASN A 1 73 ? 2.308 -0.164 -11.984 1.00 98.06 73 ASN A N 1
ATOM 581 C CA . ASN A 1 73 ? 1.221 -0.489 -11.067 1.00 98.06 73 ASN A CA 1
ATOM 582 C C . ASN A 1 73 ? 1.175 0.465 -9.871 1.00 98.06 73 ASN A C 1
ATOM 584 O O . ASN A 1 73 ? 0.119 1.027 -9.583 1.00 98.06 73 ASN A O 1
ATOM 588 N N . TYR A 1 74 ? 2.313 0.725 -9.222 1.00 97.31 74 TYR A N 1
ATOM 589 C CA . TYR A 1 74 ? 2.400 1.713 -8.146 1.00 97.31 74 TYR A CA 1
ATOM 590 C C . TYR A 1 74 ? 1.951 3.103 -8.611 1.00 97.31 74 TYR A C 1
ATOM 592 O O . TYR A 1 74 ? 1.138 3.748 -7.946 1.00 97.31 74 TYR A O 1
ATOM 600 N N . SER A 1 75 ? 2.431 3.557 -9.775 1.00 97.00 75 SER A N 1
ATOM 601 C CA . SER A 1 75 ? 2.053 4.864 -10.325 1.00 97.00 75 SER A CA 1
ATOM 602 C C . SER A 1 75 ? 0.546 4.960 -10.556 1.00 97.00 75 SER A C 1
ATOM 604 O O . SER A 1 75 ? -0.072 5.971 -10.216 1.00 97.00 75 SER A O 1
ATOM 606 N N . VAL A 1 76 ? -0.065 3.906 -11.104 1.00 95.88 76 VAL A N 1
ATOM 607 C CA . VAL A 1 76 ? -1.503 3.877 -11.385 1.00 95.88 76 VAL A CA 1
ATOM 608 C C . VAL A 1 76 ? -2.315 3.808 -10.090 1.00 95.88 76 VAL A C 1
ATOM 610 O O . VAL A 1 76 ? -3.247 4.602 -9.940 1.00 95.88 76 VAL A O 1
ATOM 613 N N . ILE A 1 77 ? -1.937 2.954 -9.131 1.00 94.81 77 ILE A N 1
ATOM 614 C CA . ILE A 1 77 ? -2.550 2.894 -7.793 1.00 94.81 77 ILE A CA 1
ATOM 615 C C . ILE A 1 77 ? -2.532 4.286 -7.145 1.00 94.81 77 ILE A C 1
ATOM 617 O O . ILE A 1 77 ? -3.583 4.796 -6.752 1.00 94.81 77 ILE A O 1
ATOM 621 N N . ARG A 1 78 ? -1.368 4.951 -7.100 1.00 93.81 78 ARG A N 1
ATOM 622 C CA . ARG A 1 78 ? -1.238 6.302 -6.526 1.00 93.81 78 ARG A CA 1
ATOM 623 C C . ARG A 1 78 ? -2.038 7.347 -7.296 1.00 93.81 78 ARG A C 1
ATOM 625 O O . ARG A 1 78 ? -2.648 8.216 -6.681 1.00 93.81 78 ARG A O 1
ATOM 632 N N . SER A 1 79 ? -2.104 7.263 -8.623 1.00 95.44 79 SER A N 1
ATOM 633 C CA . SER A 1 79 ? -2.899 8.207 -9.424 1.00 95.44 79 SER A CA 1
ATOM 634 C C . SER A 1 79 ? -4.404 8.117 -9.145 1.00 95.44 79 SER A C 1
ATOM 636 O O . SER A 1 79 ? -5.118 9.110 -9.285 1.00 95.44 79 SER A O 1
ATOM 638 N N . ARG A 1 80 ? -4.881 6.943 -8.710 1.00 94.00 80 ARG A N 1
ATOM 639 C CA . ARG A 1 80 ? -6.282 6.675 -8.362 1.00 94.00 80 ARG A CA 1
ATOM 640 C C . ARG A 1 80 ? -6.537 6.691 -6.860 1.00 94.00 80 ARG A C 1
ATOM 642 O O . ARG A 1 80 ? -7.637 6.347 -6.437 1.00 94.00 80 ARG A O 1
ATOM 649 N N . TRP A 1 81 ? -5.560 7.107 -6.053 1.00 91.38 81 TRP A N 1
ATOM 650 C CA . TRP A 1 81 ? -5.638 7.023 -4.594 1.00 91.38 81 TRP A CA 1
ATOM 651 C C . TRP A 1 81 ? -6.898 7.694 -4.043 1.00 91.38 81 TRP A C 1
ATOM 653 O O . TRP A 1 81 ? -7.634 7.091 -3.275 1.00 91.38 81 TRP A O 1
ATOM 663 N N . SER A 1 82 ? -7.237 8.890 -4.529 1.00 90.94 82 SER A N 1
ATOM 664 C CA . SER A 1 82 ? -8.448 9.617 -4.118 1.00 90.94 82 SER A CA 1
ATOM 665 C C . SER A 1 82 ? -9.765 8.889 -4.425 1.00 90.94 82 SER A C 1
ATOM 667 O O . SER A 1 82 ? -10.772 9.155 -3.772 1.00 90.94 82 SER A O 1
ATOM 669 N N . GLU A 1 83 ? -9.773 7.978 -5.399 1.00 91.81 83 GLU A N 1
ATOM 670 C CA . GLU A 1 83 ? -10.927 7.155 -5.769 1.00 91.81 83 GLU A CA 1
ATOM 671 C C . GLU A 1 83 ? -11.010 5.879 -4.917 1.00 91.81 83 GLU A C 1
ATOM 673 O O . GLU A 1 83 ? -12.088 5.513 -4.446 1.00 91.81 83 GLU A O 1
ATOM 678 N N . ILE A 1 84 ? -9.882 5.191 -4.717 1.00 92.19 84 ILE A N 1
ATOM 679 C CA . ILE A 1 84 ? -9.844 3.881 -4.046 1.00 92.19 84 ILE A CA 1
ATOM 680 C C . ILE A 1 84 ? -9.779 3.993 -2.521 1.00 92.19 84 ILE A C 1
ATOM 682 O O . ILE A 1 84 ? -10.339 3.153 -1.818 1.00 92.19 84 ILE A O 1
ATOM 686 N N . TRP A 1 85 ? -9.133 5.036 -1.999 1.00 92.25 85 TRP A N 1
ATOM 687 C CA . TRP A 1 85 ? -8.837 5.172 -0.576 1.00 92.25 85 TRP A CA 1
ATOM 688 C C . TRP A 1 85 ? -10.090 5.260 0.304 1.00 92.25 85 TRP A C 1
ATOM 690 O O . TRP A 1 85 ? -10.166 4.516 1.283 1.00 92.25 85 TRP A O 1
ATOM 700 N N . PRO A 1 86 ? -11.137 6.036 -0.054 1.00 92.94 86 PRO A N 1
ATOM 701 C CA . PRO A 1 86 ? -12.389 6.022 0.702 1.00 92.94 86 PRO A CA 1
ATOM 702 C C . PRO A 1 86 ? -13.032 4.629 0.769 1.00 92.94 86 PRO A C 1
ATOM 704 O O . PRO A 1 86 ? -13.499 4.217 1.826 1.00 92.94 86 PRO A O 1
ATOM 707 N N . ARG A 1 87 ? -12.988 3.863 -0.332 1.00 93.12 87 ARG A N 1
ATOM 708 C CA . ARG A 1 87 ? -13.551 2.502 -0.388 1.00 93.12 87 ARG A CA 1
ATOM 709 C C . ARG A 1 87 ? -12.807 1.544 0.542 1.00 93.12 87 ARG A C 1
ATOM 711 O O . ARG A 1 87 ? -13.446 0.732 1.202 1.00 93.12 87 ARG A O 1
ATOM 718 N N . ILE A 1 88 ? -11.478 1.645 0.596 1.00 94.69 88 ILE A N 1
ATOM 719 C 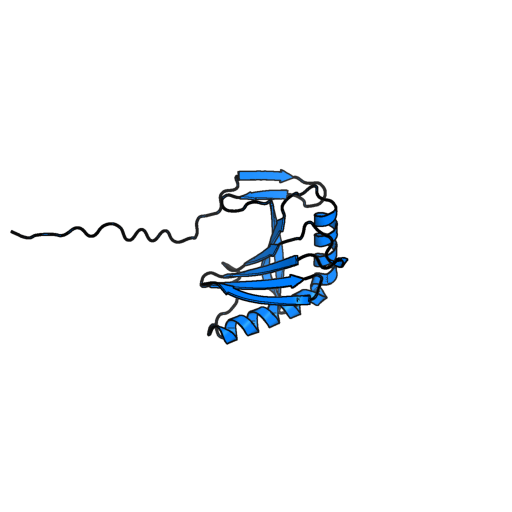CA . ILE A 1 88 ? -10.626 0.856 1.499 1.00 94.69 88 ILE A CA 1
ATOM 720 C C . ILE A 1 88 ? -10.986 1.144 2.960 1.00 94.69 88 ILE A C 1
ATOM 722 O O . ILE A 1 88 ? -11.217 0.213 3.732 1.00 94.69 88 ILE A O 1
ATOM 726 N N . VAL A 1 89 ? -11.085 2.424 3.331 1.00 94.06 89 VAL A N 1
ATOM 727 C CA . VAL A 1 89 ? -11.415 2.844 4.702 1.00 94.06 89 VAL A CA 1
ATOM 728 C C . VAL A 1 89 ? -12.800 2.348 5.116 1.00 94.06 89 VAL A C 1
ATOM 730 O O . VAL A 1 89 ? -12.937 1.757 6.189 1.00 94.06 89 VAL A O 1
ATOM 733 N N . ASP A 1 90 ? -13.807 2.522 4.257 1.00 93.00 90 ASP A N 1
ATOM 734 C CA . ASP A 1 90 ? -15.169 2.038 4.506 1.00 93.00 90 ASP A CA 1
ATOM 735 C C . ASP A 1 90 ? -15.198 0.514 4.671 1.00 93.00 90 ASP A C 1
ATOM 737 O O . ASP A 1 90 ? -15.860 -0.025 5.564 1.00 93.00 90 ASP A O 1
ATOM 741 N N . ARG A 1 91 ? -14.440 -0.200 3.833 1.00 94.62 91 ARG A N 1
ATOM 742 C CA . ARG A 1 91 ? -14.365 -1.659 3.867 1.00 94.62 91 ARG A CA 1
ATOM 743 C C . ARG A 1 91 ? -13.705 -2.169 5.144 1.00 94.62 91 ARG A C 1
ATOM 745 O O . ARG A 1 91 ? -14.226 -3.102 5.754 1.00 94.62 91 ARG A O 1
ATOM 752 N N . ILE A 1 92 ? -12.619 -1.541 5.590 1.00 94.19 92 ILE A N 1
ATOM 753 C CA . ILE A 1 92 ? -12.001 -1.858 6.880 1.00 94.19 92 ILE A CA 1
ATOM 754 C C . ILE A 1 92 ? -12.951 -1.544 8.031 1.00 94.19 92 ILE A C 1
ATOM 756 O O . ILE A 1 92 ? -13.100 -2.380 8.915 1.00 94.19 92 ILE A O 1
ATOM 760 N N . ALA A 1 93 ? -13.645 -0.404 8.020 1.00 92.69 93 ALA A N 1
ATOM 761 C CA . ALA A 1 93 ? -14.618 -0.075 9.062 1.00 92.69 93 ALA A CA 1
ATOM 762 C C . ALA A 1 93 ? -15.734 -1.133 9.162 1.00 92.69 93 ALA A C 1
ATOM 764 O O . ALA A 1 93 ? -16.093 -1.556 10.265 1.00 92.69 93 ALA A O 1
ATOM 765 N N . GLN A 1 94 ? -16.226 -1.623 8.018 1.00 93.31 94 GLN A N 1
ATOM 766 C CA . GLN A 1 94 ? -17.180 -2.731 7.980 1.00 93.31 94 GLN A CA 1
ATOM 767 C C . GLN A 1 94 ? -16.583 -4.010 8.581 1.00 93.31 94 GLN A C 1
ATOM 769 O O . GLN A 1 94 ? -17.211 -4.618 9.444 1.00 93.31 94 GLN A O 1
ATOM 774 N N . MET A 1 95 ? -15.363 -4.395 8.193 1.00 93.62 95 MET A N 1
ATOM 775 C CA . MET A 1 95 ? -14.705 -5.577 8.763 1.00 93.62 95 MET A CA 1
ATOM 776 C C . MET A 1 95 ? -14.490 -5.434 10.273 1.00 93.62 95 MET A C 1
ATOM 778 O O . MET A 1 95 ? -14.813 -6.348 11.026 1.00 93.62 95 MET A O 1
ATOM 782 N N . LYS A 1 96 ? -14.023 -4.275 10.752 1.00 92.19 96 LYS A N 1
ATOM 783 C CA . LYS A 1 96 ? -13.906 -3.986 12.189 1.00 92.19 96 LYS A CA 1
ATOM 784 C C . LYS A 1 96 ? -15.232 -4.238 12.896 1.00 92.19 96 LYS A C 1
ATOM 786 O O . LYS A 1 96 ? -15.256 -4.939 13.902 1.00 92.19 96 LYS A O 1
ATOM 791 N N . SER A 1 97 ? -16.336 -3.739 12.345 1.00 92.69 97 SER A N 1
ATOM 792 C CA . SER A 1 97 ? -17.677 -3.985 12.876 1.00 92.69 97 SER A CA 1
ATOM 793 C C . SER A 1 97 ? -18.041 -5.476 12.896 1.00 92.69 97 SER A C 1
ATOM 795 O O . SER A 1 97 ? -18.471 -5.981 13.933 1.00 92.69 97 SER A O 1
ATOM 797 N N . ASP A 1 98 ? -17.827 -6.193 11.790 1.00 92.62 98 ASP A N 1
ATOM 798 C CA . ASP A 1 98 ? -18.177 -7.614 11.645 1.00 92.62 98 ASP A CA 1
ATOM 799 C C . ASP A 1 98 ? -17.427 -8.517 12.640 1.00 92.62 98 ASP A C 1
ATOM 801 O O . ASP A 1 98 ? -17.977 -9.516 13.109 1.00 92.62 98 ASP A O 1
ATOM 805 N N . TYR A 1 99 ? -16.199 -8.141 13.009 1.00 90.56 99 TYR A N 1
ATOM 806 C CA . TYR A 1 99 ? -15.366 -8.866 13.973 1.00 90.56 99 TYR A CA 1
ATOM 807 C C . TYR A 1 99 ? -15.450 -8.321 15.414 1.00 90.56 99 TYR A C 1
ATOM 809 O O . TYR A 1 99 ? -14.731 -8.805 16.285 1.00 90.56 99 TYR A O 1
ATOM 817 N N . GLY A 1 100 ? -16.330 -7.352 15.705 1.00 90.50 100 GLY A N 1
ATOM 818 C CA . GLY A 1 100 ? -16.562 -6.843 17.068 1.00 90.50 100 GLY A CA 1
ATOM 819 C C . GLY A 1 100 ? -15.620 -5.724 17.539 1.00 90.50 100 GLY A C 1
ATOM 820 O O . GLY A 1 100 ? -15.542 -5.454 18.735 1.00 90.50 100 GLY A O 1
ATOM 821 N N . TYR A 1 101 ? -14.940 -5.050 16.611 1.00 89.44 101 TYR A N 1
ATOM 822 C CA . TYR A 1 101 ? -14.015 -3.925 16.821 1.00 89.44 101 TYR A CA 1
ATOM 823 C C . TYR A 1 101 ? -14.596 -2.582 16.348 1.00 89.44 101 TYR A C 1
ATOM 825 O O . TYR A 1 101 ? -13.849 -1.679 15.975 1.00 89.44 101 TYR A O 1
ATOM 833 N N . SER A 1 102 ? -15.923 -2.421 16.335 1.00 87.44 102 SER A N 1
ATOM 834 C CA . SER A 1 102 ? -16.589 -1.212 15.815 1.00 87.44 102 SER A CA 1
ATOM 835 C C . SER A 1 102 ? -16.133 0.093 16.482 1.00 87.44 102 SER A C 1
ATOM 837 O O . SER A 1 102 ? -16.158 1.142 15.847 1.00 87.44 102 SER A O 1
ATOM 839 N N . ASP A 1 103 ? -15.704 0.028 17.745 1.00 84.38 103 ASP A N 1
ATOM 840 C CA . ASP A 1 103 ? -15.264 1.193 18.522 1.00 84.38 103 ASP A CA 1
ATOM 841 C C . ASP A 1 103 ? -13.750 1.446 18.443 1.00 84.38 103 ASP A C 1
ATOM 843 O O . ASP A 1 103 ? -13.266 2.468 18.942 1.00 84.38 103 ASP A O 1
ATOM 847 N N . ALA A 1 104 ? -12.987 0.533 17.832 1.00 83.75 104 ALA A N 1
ATOM 848 C CA . ALA A 1 104 ? -11.549 0.694 17.683 1.00 83.75 104 ALA A CA 1
ATOM 849 C C . ALA A 1 104 ? -11.268 1.810 16.670 1.00 83.75 104 ALA A C 1
ATOM 851 O O . ALA A 1 104 ? -11.637 1.732 15.494 1.00 83.75 104 ALA A O 1
ATOM 852 N N . LYS A 1 105 ? -10.608 2.869 17.129 1.00 81.44 105 LYS A N 1
ATOM 853 C CA . LYS A 1 105 ? -10.182 3.984 16.278 1.00 81.44 105 LYS A CA 1
ATOM 854 C C . LYS A 1 105 ? -8.819 3.686 15.677 1.00 81.44 105 LYS A C 1
ATOM 856 O O . LYS A 1 105 ? -8.085 2.877 16.223 1.00 81.44 105 LYS A O 1
ATOM 861 N N . TYR A 1 106 ? -8.514 4.356 14.574 1.00 84.06 106 TYR A N 1
ATOM 862 C CA . TYR A 1 106 ? -7.153 4.411 14.063 1.00 84.06 106 TYR A CA 1
ATOM 863 C C . TYR A 1 106 ? -6.263 5.141 15.074 1.00 84.06 106 TYR A C 1
ATOM 865 O O . TYR A 1 106 ? -6.634 6.225 15.539 1.00 84.06 106 TYR A O 1
ATOM 873 N N . ASP A 1 107 ? -5.121 4.553 15.411 1.00 88.44 107 ASP A N 1
ATOM 874 C CA . ASP A 1 107 ? -4.055 5.184 16.184 1.00 88.44 107 ASP A CA 1
ATOM 875 C C . ASP A 1 107 ? -2.877 5.545 15.263 1.00 88.44 107 ASP A C 1
ATOM 877 O O . ASP A 1 107 ? -2.043 4.689 14.975 1.00 88.44 107 ASP A O 1
ATOM 881 N N . PRO A 1 108 ? -2.733 6.815 14.839 1.00 85.06 108 PRO A N 1
ATOM 882 C CA . PRO A 1 108 ? -1.633 7.251 13.974 1.00 85.06 108 PRO A CA 1
ATOM 883 C C . PRO A 1 108 ? -0.228 6.980 14.528 1.00 85.06 108 PRO A C 1
ATOM 885 O O . PRO A 1 108 ? 0.749 7.034 13.784 1.00 85.06 108 PRO A O 1
ATOM 888 N N . ALA A 1 109 ? -0.093 6.751 15.840 1.00 85.75 109 ALA A N 1
ATOM 889 C CA . ALA A 1 109 ? 1.200 6.489 16.461 1.00 85.75 109 ALA A CA 1
ATOM 890 C C . ALA A 1 109 ? 1.694 5.050 16.249 1.00 85.75 109 ALA A C 1
ATOM 892 O O . ALA A 1 109 ? 2.896 4.805 16.384 1.00 85.75 109 ALA A O 1
ATOM 893 N N . SER A 1 110 ? 0.793 4.108 15.966 1.00 87.94 110 SER A N 1
ATOM 894 C CA . SER A 1 110 ? 1.116 2.679 15.897 1.00 87.94 110 SER A CA 1
ATOM 895 C C . SER A 1 110 ? 0.524 1.958 14.685 1.00 87.94 110 SER A C 1
ATOM 897 O O . SER A 1 110 ? 1.138 1.002 14.206 1.00 87.94 110 SER A O 1
ATOM 899 N N . ASP A 1 111 ? -0.588 2.448 14.145 1.00 91.81 111 ASP A N 1
ATOM 900 C CA . ASP A 1 111 ? -1.260 1.863 12.995 1.00 91.81 111 ASP A CA 1
ATOM 901 C C . ASP A 1 111 ? -0.622 2.312 11.675 1.00 91.81 111 ASP A C 1
ATOM 903 O O . ASP A 1 111 ? -0.212 3.464 11.499 1.00 91.81 111 ASP A O 1
ATOM 907 N N . TRP A 1 112 ? -0.580 1.405 10.704 1.00 94.12 112 TRP A N 1
ATOM 908 C CA . TRP A 1 112 ? -0.097 1.6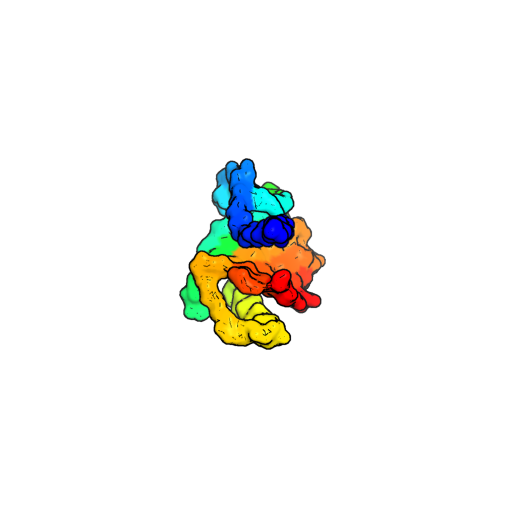94 9.354 1.00 94.12 112 TRP A CA 1
ATOM 909 C C . TRP A 1 112 ? -0.753 0.776 8.324 1.00 94.12 112 TRP A C 1
ATOM 911 O O . TRP A 1 112 ? -1.303 -0.272 8.658 1.00 94.12 112 TRP A O 1
ATOM 921 N N . PHE A 1 113 ? -0.703 1.166 7.054 1.00 95.50 113 PHE A N 1
ATOM 922 C CA . PHE A 1 113 ? -1.216 0.357 5.952 1.00 95.50 113 PHE A CA 1
ATOM 923 C C . PHE A 1 113 ? -0.073 -0.285 5.172 1.00 95.50 113 PHE A C 1
ATOM 925 O O . PHE A 1 113 ? 0.808 0.424 4.692 1.00 95.50 113 PHE A O 1
ATOM 932 N N . SER A 1 114 ? -0.114 -1.604 5.011 1.00 95.12 114 SER A N 1
ATOM 933 C CA . SER A 1 114 ? 0.693 -2.359 4.047 1.00 95.12 114 SER A CA 1
ATOM 934 C C . SER A 1 114 ? -0.072 -2.460 2.735 1.00 95.12 114 SER A C 1
ATOM 936 O O . SER A 1 114 ? -1.265 -2.768 2.742 1.00 95.12 114 SER A O 1
ATOM 938 N N . ILE A 1 115 ? 0.595 -2.191 1.618 1.00 96.56 115 ILE A N 1
ATOM 939 C CA . ILE A 1 115 ? 0.040 -2.308 0.273 1.00 96.56 115 ILE A CA 1
ATOM 940 C C . ILE A 1 115 ? 0.981 -3.164 -0.557 1.00 96.56 115 ILE A C 1
ATOM 942 O O . ILE A 1 115 ? 2.063 -2.711 -0.926 1.00 96.56 115 ILE A O 1
ATOM 946 N N . SER A 1 116 ? 0.547 -4.374 -0.896 1.00 96.50 116 SER A N 1
ATOM 947 C CA . SER A 1 116 ? 1.280 -5.226 -1.830 1.00 96.50 116 SER A CA 1
ATOM 948 C C . SER A 1 116 ? 1.078 -4.701 -3.249 1.00 96.50 116 SER A C 1
ATOM 950 O O . SER A 1 116 ? -0.058 -4.548 -3.695 1.00 96.50 116 SER A O 1
ATOM 952 N N . VAL A 1 117 ? 2.163 -4.389 -3.958 1.00 97.31 117 VAL A N 1
ATOM 953 C CA . VAL A 1 117 ? 2.119 -3.974 -5.364 1.00 97.31 117 VAL A CA 1
ATOM 954 C C . VAL A 1 117 ? 2.375 -5.202 -6.242 1.00 97.31 117 VAL A C 1
ATOM 956 O O . VAL A 1 117 ? 3.391 -5.869 -6.052 1.00 97.31 117 VAL A O 1
ATOM 959 N N . PRO A 1 118 ? 1.500 -5.514 -7.213 1.00 97.12 118 PRO A N 1
ATOM 960 C CA . PRO A 1 118 ? 1.633 -6.736 -7.995 1.00 97.12 118 PRO A CA 1
ATOM 961 C C . PRO A 1 118 ? 2.749 -6.652 -9.040 1.00 97.12 118 PRO A C 1
ATOM 963 O O . PRO A 1 118 ? 2.987 -5.590 -9.625 1.00 97.12 118 PRO A O 1
ATOM 966 N N . ASP A 1 119 ? 3.361 -7.801 -9.338 1.00 96.44 119 ASP A N 1
ATOM 967 C CA . ASP A 1 119 ? 4.330 -7.969 -10.432 1.00 96.44 119 ASP A CA 1
ATOM 968 C C . ASP A 1 119 ? 3.681 -8.058 -11.820 1.00 96.44 119 ASP A C 1
ATOM 970 O O . ASP A 1 119 ? 4.314 -7.721 -12.824 1.00 96.44 119 ASP A O 1
ATOM 974 N N . ASP A 1 120 ? 2.421 -8.491 -11.874 1.00 97.69 120 ASP A N 1
ATOM 975 C CA . ASP A 1 120 ? 1.599 -8.533 -13.083 1.00 97.69 120 ASP A CA 1
ATOM 976 C C . ASP A 1 120 ? 0.765 -7.251 -13.218 1.00 97.69 120 ASP A C 1
ATOM 978 O O . ASP A 1 120 ? 0.432 -6.593 -12.231 1.00 97.69 120 ASP A O 1
ATOM 982 N N . ARG A 1 121 ? 0.388 -6.869 -14.443 1.00 97.31 121 ARG A N 1
ATOM 983 C CA . ARG A 1 121 ? -0.364 -5.623 -14.684 1.00 97.31 121 ARG A CA 1
ATOM 984 C C . ARG A 1 121 ? -1.752 -5.690 -14.041 1.00 97.31 121 ARG A C 1
ATOM 986 O O . ARG A 1 121 ? -2.530 -6.603 -14.315 1.00 97.31 121 ARG A O 1
ATOM 993 N N . ILE A 1 122 ? -2.114 -4.671 -13.258 1.00 96.00 122 ILE A N 1
ATOM 994 C CA . ILE A 1 122 ? -3.433 -4.594 -12.594 1.00 96.00 122 ILE A CA 1
ATOM 995 C C . ILE A 1 122 ? -4.580 -4.622 -13.615 1.00 96.00 122 ILE A C 1
ATOM 997 O O . ILE A 1 122 ? -5.620 -5.229 -13.371 1.00 96.00 122 ILE A O 1
ATOM 1001 N N . GLU A 1 123 ? -4.391 -4.006 -14.784 1.00 93.12 123 GLU A N 1
ATOM 1002 C CA . GLU A 1 123 ? -5.385 -3.998 -15.870 1.00 93.12 123 GLU A CA 1
ATOM 1003 C C . GLU A 1 123 ? -5.733 -5.405 -16.381 1.00 93.12 123 GLU A C 1
ATOM 1005 O O . GLU A 1 123 ? -6.857 -5.627 -16.831 1.00 93.12 123 GLU A O 1
ATOM 1010 N N . ASP A 1 124 ? -4.806 -6.358 -16.248 1.00 96.25 124 ASP A N 1
ATOM 1011 C CA . ASP A 1 124 ? -4.982 -7.754 -16.652 1.00 96.25 124 ASP A CA 1
ATOM 1012 C C . ASP A 1 124 ? -5.587 -8.617 -15.525 1.00 96.25 124 ASP A C 1
ATOM 1014 O O . ASP A 1 124 ? -5.724 -9.834 -15.660 1.00 96.25 124 ASP A O 1
ATOM 1018 N N . GLY A 1 125 ? -5.996 -7.992 -14.415 1.00 95.94 125 GLY A N 1
ATOM 1019 C CA . GLY A 1 125 ? -6.598 -8.670 -13.272 1.00 95.94 125 GLY A CA 1
ATOM 1020 C C . GLY A 1 125 ? -5.580 -9.236 -12.286 1.00 95.94 125 GLY A C 1
ATOM 1021 O O . GLY A 1 125 ? -5.884 -10.231 -11.634 1.00 95.94 125 GLY A O 1
ATOM 1022 N N . ALA A 1 126 ? -4.397 -8.626 -12.172 1.00 97.25 126 ALA A N 1
ATOM 1023 C CA . ALA A 1 126 ? -3.417 -9.007 -11.159 1.00 97.25 126 ALA A CA 1
ATOM 1024 C C . ALA A 1 126 ? -3.976 -8.876 -9.733 1.00 97.25 126 ALA A C 1
ATOM 1026 O O . ALA A 1 126 ? -4.816 -8.012 -9.455 1.00 97.25 126 ALA A O 1
ATOM 1027 N N . GLU A 1 127 ? -3.507 -9.746 -8.841 1.00 97.12 127 GLU A N 1
ATOM 1028 C CA . GLU A 1 127 ? -3.912 -9.758 -7.436 1.00 97.12 127 GLU A CA 1
ATOM 1029 C C . GLU A 1 127 ? -3.014 -8.848 -6.605 1.00 97.12 127 GLU A C 1
ATOM 1031 O O . GLU A 1 127 ? -1.795 -8.897 -6.727 1.00 97.12 127 GLU A O 1
ATOM 1036 N N . TRP A 1 128 ? -3.619 -8.023 -5.759 1.00 96.69 128 TRP A N 1
ATOM 1037 C CA . TRP A 1 128 ? -2.919 -7.140 -4.831 1.00 96.69 128 TRP A CA 1
ATOM 1038 C C . TRP A 1 128 ? -3.757 -6.940 -3.577 1.00 96.69 128 TRP A C 1
ATOM 1040 O O . TRP A 1 128 ? -4.926 -7.326 -3.540 1.00 96.69 128 TRP A O 1
ATOM 1050 N N . SER A 1 129 ? -3.181 -6.361 -2.532 1.00 96.81 129 SER A N 1
ATOM 1051 C CA . SER A 1 129 ? -3.877 -6.260 -1.255 1.00 96.81 129 SER A CA 1
ATOM 1052 C C . SER A 1 129 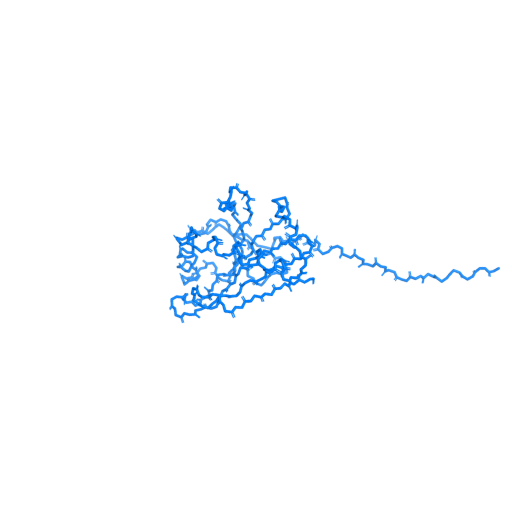? -3.528 -5.004 -0.479 1.00 96.81 129 SER A C 1
ATOM 1054 O O . SER A 1 129 ? -2.497 -4.364 -0.698 1.00 96.81 129 SER A O 1
ATOM 1056 N N . VAL A 1 130 ? -4.428 -4.656 0.438 1.00 97.12 130 VAL A N 1
ATOM 1057 C CA . VAL A 1 130 ? -4.234 -3.595 1.422 1.00 97.12 130 VAL A CA 1
ATOM 1058 C C . VAL A 1 130 ? -4.529 -4.163 2.798 1.00 97.12 130 VAL A C 1
ATOM 1060 O O . VAL A 1 130 ? -5.620 -4.682 3.033 1.00 97.12 130 VAL A O 1
ATOM 1063 N N . MET A 1 131 ? -3.577 -4.042 3.716 1.00 96.00 131 MET A N 1
ATOM 1064 C CA . MET A 1 131 ? -3.727 -4.474 5.097 1.00 96.00 131 MET A CA 1
ATOM 1065 C C . MET A 1 131 ? -3.551 -3.298 6.047 1.00 96.00 131 MET A C 1
ATOM 1067 O O . MET A 1 131 ? -2.480 -2.701 6.094 1.00 96.00 131 MET A O 1
ATOM 1071 N N . LEU A 1 132 ? -4.572 -2.999 6.848 1.00 95.44 132 LEU A N 1
ATOM 1072 C CA . LEU A 1 132 ? -4.382 -2.186 8.045 1.00 95.44 132 LEU A CA 1
ATOM 1073 C C . LEU A 1 132 ? -3.718 -3.053 9.110 1.00 95.44 132 LEU A C 1
ATOM 1075 O O . LEU A 1 132 ? -4.280 -4.067 9.518 1.00 95.44 132 LEU A O 1
ATOM 1079 N N . GLN A 1 133 ? -2.544 -2.632 9.552 1.00 93.25 133 GLN A N 1
ATOM 1080 C CA . GLN A 1 133 ? -1.789 -3.211 10.650 1.00 93.25 133 GLN A CA 1
ATOM 1081 C C . GLN A 1 133 ? -2.015 -2.328 11.873 1.00 93.25 133 GLN A C 1
ATOM 1083 O O . GLN A 1 133 ? -1.489 -1.217 11.916 1.00 93.25 133 GLN A O 1
ATOM 1088 N N . ALA A 1 134 ? -2.809 -2.799 12.834 1.00 90.81 134 ALA A N 1
ATOM 1089 C CA . ALA A 1 134 ? -3.018 -2.120 14.107 1.00 90.81 134 ALA A CA 1
ATOM 1090 C C . ALA A 1 134 ? -2.451 -2.930 15.271 1.00 90.81 134 ALA A C 1
ATOM 1092 O O . ALA A 1 134 ? -2.136 -4.115 15.142 1.00 90.81 134 ALA A O 1
ATOM 1093 N N . ALA A 1 135 ? -2.326 -2.287 16.431 1.00 85.62 135 ALA A N 1
ATOM 1094 C CA . ALA A 1 135 ? -1.750 -2.915 17.616 1.00 85.62 135 ALA A CA 1
ATOM 1095 C C . ALA A 1 135 ? -2.518 -4.172 18.077 1.00 85.62 135 ALA A C 1
ATOM 1097 O O . ALA A 1 135 ? -1.902 -5.126 18.555 1.00 85.62 135 ALA A O 1
ATOM 1098 N N . GLU A 1 136 ? -3.850 -4.173 17.967 1.00 83.50 136 GLU A N 1
ATOM 1099 C CA . GLU A 1 136 ? -4.707 -5.267 18.440 1.00 83.50 136 GLU A CA 1
ATOM 1100 C C . GLU A 1 136 ? -5.084 -6.324 17.393 1.00 83.50 136 GLU A C 1
ATOM 1102 O O . GLU A 1 136 ? -5.517 -7.409 17.786 1.00 83.50 136 GLU A O 1
ATOM 1107 N N . ALA A 1 137 ? -5.003 -6.002 16.101 1.00 89.94 137 ALA A N 1
ATOM 1108 C CA . ALA A 1 137 ? -5.450 -6.856 15.001 1.00 89.94 137 ALA A CA 1
ATOM 1109 C C . ALA A 1 137 ? -4.970 -6.311 13.646 1.00 89.94 137 ALA A C 1
ATOM 1111 O O . ALA A 1 137 ? -4.580 -5.149 13.520 1.00 89.94 137 ALA A O 1
ATOM 1112 N N . GLY A 1 138 ? -5.067 -7.144 12.611 1.00 93.25 138 GLY A N 1
ATOM 1113 C CA . GLY A 1 138 ? -4.879 -6.739 11.223 1.00 93.25 138 GLY A CA 1
ATOM 1114 C C . GLY A 1 138 ? -6.146 -6.927 10.393 1.00 93.25 138 GLY A C 1
ATOM 1115 O O . GLY A 1 138 ? -6.895 -7.878 10.604 1.00 93.25 138 GLY A O 1
ATOM 1116 N N . TRP A 1 139 ? -6.383 -6.060 9.410 1.00 95.88 139 TRP A N 1
ATOM 1117 C CA . TRP A 1 139 ? -7.509 -6.199 8.480 1.00 95.88 139 TRP A CA 1
ATOM 1118 C C . TRP A 1 139 ? -7.020 -6.140 7.044 1.00 95.88 139 TRP A C 1
ATOM 1120 O O . TRP A 1 139 ? -6.546 -5.098 6.601 1.00 95.88 139 TRP A O 1
ATOM 1130 N N . LEU A 1 140 ? -7.149 -7.259 6.337 1.00 96.38 140 LEU A N 1
ATOM 1131 C CA . LEU A 1 140 ? -6.691 -7.448 4.966 1.00 96.38 140 LEU A CA 1
ATOM 1132 C C . LEU A 1 140 ? -7.872 -7.342 3.998 1.00 96.38 140 LEU A C 1
ATOM 1134 O O . LEU A 1 140 ? -8.913 -7.959 4.229 1.00 96.38 140 LEU A O 1
ATOM 1138 N N . ILE A 1 141 ? -7.689 -6.594 2.915 1.00 97.44 141 ILE A N 1
ATOM 1139 C CA . ILE A 1 141 ? -8.570 -6.565 1.745 1.00 97.44 141 ILE A CA 1
ATOM 1140 C C . ILE A 1 141 ? -7.774 -7.071 0.549 1.00 97.44 141 ILE A C 1
ATOM 1142 O O . ILE A 1 141 ? -6.701 -6.537 0.259 1.00 97.44 141 ILE A O 1
ATOM 1146 N N . ASP A 1 142 ? -8.336 -8.041 -0.164 1.00 96.88 142 ASP A N 1
ATOM 1147 C CA . ASP A 1 142 ? -7.753 -8.608 -1.373 1.00 96.88 142 ASP A CA 1
ATOM 1148 C C . ASP A 1 142 ? -8.473 -8.068 -2.617 1.00 96.88 142 ASP A C 1
ATOM 1150 O O . ASP A 1 142 ? -9.707 -8.054 -2.711 1.00 96.88 142 ASP A O 1
ATOM 1154 N N . PHE A 1 143 ? -7.684 -7.640 -3.599 1.00 97.00 143 PHE A N 1
ATOM 1155 C CA . PHE A 1 143 ? -8.133 -7.070 -4.864 1.00 97.00 143 PHE A CA 1
ATOM 1156 C C . PHE A 1 143 ? -7.674 -7.907 -6.053 1.00 97.00 143 PHE A C 1
ATOM 1158 O O . PHE A 1 143 ? -6.541 -8.380 -6.091 1.00 97.00 143 PHE A O 1
ATOM 1165 N N . ARG A 1 144 ? -8.540 -8.051 -7.059 1.00 97.12 144 ARG A N 1
ATOM 1166 C CA . ARG A 1 144 ? -8.195 -8.613 -8.367 1.00 97.12 144 ARG A CA 1
ATOM 1167 C C . ARG A 1 144 ? -8.494 -7.563 -9.423 1.00 97.12 144 ARG A C 1
ATOM 1169 O O . ARG A 1 144 ? -9.652 -7.201 -9.647 1.00 97.12 144 ARG A O 1
ATOM 1176 N N . GLY A 1 145 ? -7.453 -7.038 -10.059 1.00 95.75 145 GLY A N 1
ATOM 1177 C CA . GLY A 1 145 ? -7.576 -5.805 -10.829 1.00 95.75 145 GLY A CA 1
ATOM 1178 C C . GLY A 1 145 ? -7.999 -4.653 -9.916 1.00 95.75 145 GLY A C 1
ATOM 1179 O O . GLY A 1 145 ? -7.274 -4.312 -8.999 1.00 95.75 145 GLY A O 1
ATOM 1180 N N . TRP A 1 146 ? -9.173 -4.058 -10.118 1.00 95.38 146 TRP A N 1
ATOM 1181 C CA . TRP A 1 146 ? -9.677 -2.963 -9.262 1.00 95.38 146 TRP A CA 1
ATOM 1182 C C . TRP A 1 146 ? -10.839 -3.366 -8.354 1.00 95.38 146 TRP A C 1
ATOM 1184 O O . TRP A 1 146 ? -11.419 -2.519 -7.669 1.00 95.38 146 TRP A O 1
ATOM 1194 N N . GLU A 1 147 ? -11.196 -4.646 -8.368 1.00 94.69 147 GLU A N 1
ATOM 1195 C CA . GLU A 1 147 ? -12.347 -5.160 -7.641 1.00 94.69 147 GLU A CA 1
ATOM 1196 C C . GLU A 1 147 ? -11.902 -5.836 -6.346 1.00 94.69 147 GLU A C 1
ATOM 1198 O O . GLU A 1 147 ? -11.034 -6.709 -6.365 1.00 94.69 147 GLU A O 1
ATOM 1203 N N . ASP A 1 148 ? -12.524 -5.437 -5.233 1.00 92.69 148 ASP A N 1
ATOM 1204 C CA . ASP A 1 148 ? -12.488 -6.184 -3.970 1.00 92.69 148 ASP A CA 1
ATOM 1205 C C . ASP A 1 148 ? -13.147 -7.546 -4.213 1.00 92.69 148 ASP A C 1
ATOM 1207 O O . ASP A 1 148 ? -14.310 -7.618 -4.628 1.00 92.69 148 ASP A O 1
ATOM 1211 N N . PHE A 1 149 ? -12.396 -8.619 -3.978 1.00 92.19 149 PHE A N 1
ATOM 1212 C CA . PHE A 1 149 ? -12.894 -9.988 -4.108 1.00 92.19 149 PHE A CA 1
ATOM 1213 C C . PHE A 1 149 ? -12.795 -10.787 -2.804 1.00 92.19 149 PHE A C 1
ATOM 1215 O O . PHE A 1 149 ? -13.171 -11.964 -2.780 1.00 92.19 149 PHE A O 1
ATOM 1222 N N . GLY A 1 150 ? -12.325 -10.165 -1.721 1.00 89.88 150 GLY A N 1
ATOM 1223 C CA . GLY A 1 150 ? -12.044 -10.837 -0.462 1.00 89.88 150 GLY A CA 1
ATOM 1224 C C . GLY A 1 150 ? -11.612 -9.882 0.648 1.00 89.88 150 GLY A C 1
ATOM 1225 O O . GLY A 1 150 ? -11.088 -8.797 0.412 1.00 89.88 150 GLY A O 1
ATOM 1226 N N . GLY A 1 151 ? -11.839 -10.302 1.890 1.00 87.94 151 GLY A N 1
ATOM 1227 C CA . GLY A 1 151 ? -11.319 -9.602 3.057 1.00 87.94 151 GLY A CA 1
ATOM 1228 C C . GLY A 1 151 ? -11.432 -10.437 4.324 1.00 87.94 151 GLY A C 1
ATOM 1229 O O . GLY A 1 151 ? -12.339 -11.265 4.460 1.00 87.94 151 GLY A O 1
ATOM 1230 N N . GLN A 1 152 ? -10.500 -10.229 5.249 1.00 91.06 152 GLN A N 1
ATOM 1231 C CA . GLN A 1 152 ? -10.417 -10.981 6.500 1.00 91.06 152 GLN A CA 1
ATOM 1232 C C . GLN A 1 152 ? -9.823 -10.149 7.642 1.00 91.06 152 GLN A C 1
ATOM 1234 O O . GLN A 1 152 ? -8.958 -9.299 7.431 1.00 91.06 152 GLN A O 1
ATOM 1239 N N . GLY A 1 153 ? -10.279 -10.426 8.867 1.00 85.00 153 GLY A N 1
ATOM 1240 C CA . GLY A 1 153 ? -9.621 -9.980 10.094 1.00 85.00 153 GLY A CA 1
ATOM 1241 C C . GLY A 1 153 ? -8.608 -11.027 10.557 1.00 85.00 153 GLY A C 1
ATOM 1242 O O . GLY A 1 153 ? -8.936 -12.213 10.622 1.00 85.00 153 GLY A O 1
ATOM 1243 N N . VAL A 1 154 ? -7.389 -10.597 10.864 1.00 77.50 154 VAL A N 1
ATOM 1244 C CA . VAL A 1 154 ? -6.296 -11.421 11.390 1.00 77.50 154 VAL A CA 1
ATOM 1245 C C . VAL A 1 154 ? -6.064 -11.023 12.851 1.00 77.50 154 VAL A C 1
ATOM 1247 O O . VAL A 1 154 ? -5.982 -9.833 13.152 1.00 77.50 154 VAL A O 1
ATOM 1250 N N . PHE A 1 155 ? -5.995 -12.016 13.743 1.00 68.81 155 PHE A N 1
ATOM 1251 C CA . PHE A 1 155 ? -5.829 -11.855 15.194 1.00 68.81 155 PHE A CA 1
ATOM 1252 C C . PHE A 1 155 ? -4.448 -12.318 15.650 1.00 68.81 155 PHE A C 1
ATOM 1254 O O . PHE A 1 155 ? -4.001 -13.375 15.142 1.00 68.81 155 PHE A O 1
#

pLDDT: mean 86.64, std 17.34, range [35.12, 98.19]

Radius of gyration: 18.68 Å; chains: 1; bounding box: 38×44×70 Å

Foldseek 3Di:
DDDDDDDDDPPPPPPPPVFAFPDWDQDPQQGIWTDTPPDQAIKDWDWDAAPVGHIAIEIETEHDPPQVQLSVQVVVCVVCCVVCRVVVVVVVCVQCVVVVNNVPDDDRVFKHKYKYRFSDHLCVQTKIWIWIDGSPWIKIFIGGSSDTPDIDIGD

Secondary structure (DSSP, 8-state):
-----PPP------S-----EEEEEEETTTEEEEEETT-SSEEEEEEEE-TTS-EEEEEEEES-TT-HHHHHHHHHHHHTHHHHHHHHHHHHHHHHHHTT-TTPPP-TTT-EEEEEPPSS-GGGT-EEEEEEE-SS-EEEEEEETTEEEEEEEE-